Protein AF-A0A7G8FJE0-F1 (afdb_monomer_lite)

Secondary structure (DSSP, 8-state):
--THHHHHHHHHHHHHHHHHHHHHHHH-S--S--GGGGGS-HHHHHHHHHHHHHHHHH-HHHHHHTTSHHHHHHHHHHHHHHHHHHHHHHS-HHHHHHH-TTS--

Radius of gyration: 16.64 Å; chains: 1; bounding box: 43×30×40 Å

Sequence (105 aa):
MRIYRREHADRFSEKERKYCDLVWYARSHPKEDTAYWEKVPDHIREGALNARARVQEAYPSEVSALSDDWNHGFNSGCLAAFRYVQTALQQVLPTAELEFPDLDT

pLDDT: mean 89.84, std 10.54, range [43.59, 98.12]

Foldseek 3Di:
DDPVLPVVLVVLVVQLVLLVLLLCLLPDPDQDDDPVCVPPPPVVVCVSNVSNVVNCVVCVPLNVVSPDPVSNVVSVLSNLVSVLVNCCSVPNNVVSCVVRVPNVD

Structure (mmCIF, N/CA/C/O backbone):
data_AF-A0A7G8FJE0-F1
#
_entry.id   AF-A0A7G8FJE0-F1
#
loop_
_atom_site.group_PDB
_atom_site.id
_atom_site.type_symbol
_atom_site.label_atom_id
_atom_site.label_alt_id
_atom_site.label_comp_id
_atom_site.label_asym_id
_atom_site.label_entity_id
_atom_site.label_seq_id
_atom_site.pdbx_PDB_ins_code
_atom_site.Cartn_x
_atom_site.Cartn_y
_atom_site.Cartn_z
_atom_site.occupancy
_atom_site.B_iso_or_equiv
_atom_site.auth_seq_id
_atom_site.auth_comp_id
_atom_site.auth_asym_id
_atom_site.auth_atom_id
_atom_site.pdbx_PDB_model_num
ATOM 1 N N . MET A 1 1 ? -28.070 -1.569 15.171 1.00 43.59 1 MET A N 1
ATOM 2 C CA . MET A 1 1 ? -26.763 -1.773 14.503 1.00 43.59 1 MET A CA 1
ATOM 3 C C . MET A 1 1 ? -26.401 -0.469 13.791 1.00 43.59 1 MET A C 1
ATOM 5 O O . MET A 1 1 ? -27.194 -0.013 12.980 1.00 43.59 1 MET A O 1
ATOM 9 N N . ARG A 1 2 ? -25.327 0.228 14.198 1.00 45.12 2 ARG A N 1
ATOM 10 C CA . ARG A 1 2 ? -25.011 1.603 13.741 1.00 45.12 2 ARG A CA 1
ATOM 11 C C . ARG A 1 2 ? -24.638 1.603 12.252 1.00 45.12 2 ARG A C 1
ATOM 13 O O . ARG A 1 2 ? -23.531 1.203 11.909 1.00 45.12 2 ARG A O 1
ATOM 20 N N . ILE A 1 3 ? -25.532 2.110 11.409 1.00 48.69 3 ILE A N 1
ATOM 21 C CA . ILE A 1 3 ? -25.327 2.328 9.965 1.00 48.69 3 ILE A CA 1
ATOM 22 C C . ILE A 1 3 ? -24.069 3.185 9.708 1.00 48.69 3 ILE A C 1
ATOM 24 O O . ILE A 1 3 ? -23.302 2.896 8.796 1.00 48.69 3 ILE A O 1
ATOM 28 N N . TYR A 1 4 ? -23.761 4.120 10.615 1.00 51.72 4 TYR A N 1
ATOM 29 C CA . TYR A 1 4 ? -22.552 4.949 10.580 1.00 51.72 4 TYR A CA 1
ATOM 30 C C . TYR A 1 4 ? -21.220 4.186 10.646 1.00 51.72 4 TYR A C 1
ATOM 32 O O . TYR A 1 4 ? -20.200 4.766 10.315 1.00 51.72 4 TYR A O 1
ATOM 40 N N . ARG A 1 5 ? -21.151 2.919 11.083 1.00 65.75 5 ARG A N 1
ATOM 41 C CA . ARG A 1 5 ? -19.851 2.213 11.102 1.00 65.75 5 ARG A CA 1
ATOM 42 C C . ARG A 1 5 ? -19.392 1.775 9.714 1.00 65.75 5 ARG A C 1
ATOM 44 O O . ARG A 1 5 ? -18.193 1.641 9.512 1.00 65.75 5 ARG A O 1
ATOM 51 N N . ARG A 1 6 ? -20.325 1.543 8.784 1.00 76.44 6 ARG A N 1
ATOM 52 C CA . ARG A 1 6 ? -20.006 0.924 7.493 1.00 76.44 6 ARG A CA 1
ATOM 53 C C . ARG A 1 6 ? -19.383 1.916 6.518 1.00 76.44 6 ARG A C 1
ATOM 55 O O . ARG A 1 6 ? -18.287 1.665 6.053 1.00 76.44 6 ARG A O 1
ATOM 62 N N . GLU A 1 7 ? -20.012 3.072 6.320 1.00 82.44 7 GLU A N 1
ATOM 63 C CA . GLU A 1 7 ? -19.486 4.118 5.430 1.00 82.44 7 GLU A CA 1
ATOM 64 C C . GLU A 1 7 ? -18.081 4.577 5.847 1.00 82.44 7 GLU A C 1
ATOM 66 O O . GLU A 1 7 ? -17.180 4.664 5.018 1.00 82.44 7 GLU A O 1
ATOM 71 N N . HIS A 1 8 ? -17.853 4.810 7.144 1.00 82.38 8 HIS A N 1
ATOM 72 C CA . HIS A 1 8 ? -16.523 5.178 7.630 1.00 82.38 8 HIS A CA 1
ATOM 73 C C . HIS A 1 8 ? -15.500 4.054 7.418 1.00 82.38 8 HIS A C 1
ATOM 75 O O . HIS A 1 8 ? -14.382 4.335 6.993 1.00 82.38 8 HIS A O 1
ATOM 81 N N . ALA A 1 9 ? -15.873 2.794 7.671 1.00 83.94 9 ALA A N 1
ATOM 82 C CA . ALA A 1 9 ? -14.997 1.654 7.415 1.00 83.94 9 ALA A CA 1
ATOM 83 C C . ALA A 1 9 ? -14.638 1.548 5.926 1.00 83.94 9 ALA A C 1
ATOM 85 O O . ALA A 1 9 ? -13.460 1.430 5.607 1.00 83.94 9 ALA A O 1
ATOM 86 N N . ASP A 1 10 ? -15.616 1.696 5.029 1.00 89.62 10 ASP A N 1
ATOM 87 C CA . ASP A 1 10 ? -15.401 1.660 3.580 1.00 89.62 10 ASP A CA 1
ATOM 88 C C . ASP A 1 10 ? -14.425 2.771 3.147 1.00 89.62 10 ASP A C 1
ATOM 90 O O . ASP A 1 10 ? -13.457 2.517 2.427 1.00 89.62 10 ASP A O 1
ATOM 94 N N . ARG A 1 11 ? -14.587 3.993 3.676 1.00 91.00 11 ARG A N 1
ATOM 95 C CA . ARG A 1 11 ? -13.675 5.118 3.400 1.00 91.00 11 ARG A CA 1
ATOM 96 C C . ARG A 1 11 ? -12.260 4.889 3.933 1.00 91.00 11 ARG A C 1
ATOM 98 O O . ARG A 1 11 ? -11.298 5.317 3.292 1.00 91.00 11 ARG A O 1
ATOM 105 N N . PHE A 1 12 ? -12.101 4.226 5.079 1.00 92.19 12 PHE A N 1
ATOM 106 C CA . PHE A 1 12 ? -10.780 3.835 5.581 1.00 92.19 12 PHE A CA 1
ATOM 107 C C . PHE A 1 12 ? -10.167 2.694 4.766 1.00 92.19 12 PHE A C 1
ATOM 109 O O . PHE A 1 12 ? -8.959 2.713 4.535 1.00 92.19 12 PHE A O 1
ATOM 116 N N . SER A 1 13 ? -10.977 1.759 4.266 1.00 92.69 13 SER A N 1
ATOM 117 C CA . SER A 1 13 ? -10.537 0.705 3.348 1.00 92.69 13 SER A CA 1
ATOM 118 C C . SER A 1 13 ? -10.061 1.253 2.007 1.00 92.69 13 SER A C 1
ATOM 120 O O . SER A 1 13 ? -9.038 0.809 1.494 1.00 92.69 13 SER A O 1
ATOM 122 N N . GLU A 1 14 ? -10.727 2.267 1.460 1.00 95.19 14 GLU A N 1
ATOM 123 C CA . GLU A 1 14 ? -10.264 2.947 0.246 1.00 95.19 14 GLU A CA 1
ATOM 124 C C . GLU A 1 14 ? -8.918 3.654 0.456 1.00 95.19 14 GLU A C 1
ATOM 126 O O . GLU A 1 14 ? -8.039 3.599 -0.407 1.00 95.19 14 GLU A O 1
ATOM 131 N N . LYS A 1 15 ? -8.732 4.300 1.615 1.00 96.44 15 LYS A N 1
ATOM 132 C CA . LYS A 1 15 ? -7.469 4.965 1.959 1.00 96.44 15 LYS A CA 1
ATOM 133 C C . LY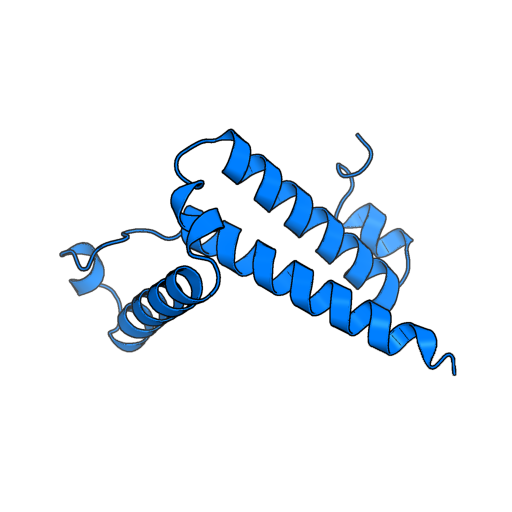S A 1 15 ? -6.343 3.962 2.191 1.00 96.44 15 LYS A C 1
ATOM 135 O O . LYS A 1 15 ? -5.267 4.145 1.632 1.00 96.44 15 LYS A O 1
ATOM 140 N N . GLU A 1 16 ? -6.587 2.896 2.949 1.00 97.25 16 GLU A N 1
ATOM 141 C CA . GLU A 1 16 ? -5.612 1.816 3.143 1.00 97.25 16 GLU A CA 1
ATOM 142 C C . GLU A 1 16 ? -5.174 1.228 1.807 1.00 97.25 16 GLU A C 1
ATOM 144 O O . GLU A 1 16 ? -3.974 1.158 1.556 1.00 97.25 16 GLU A O 1
ATOM 149 N N . ARG A 1 17 ? -6.124 0.932 0.908 1.00 97.75 17 ARG A N 1
ATOM 150 C CA . ARG A 1 17 ? -5.814 0.405 -0.423 1.00 97.75 17 ARG A CA 1
ATOM 151 C C . ARG A 1 17 ? -4.909 1.348 -1.207 1.00 97.75 17 ARG A C 1
ATOM 153 O O . ARG A 1 17 ? -3.906 0.896 -1.752 1.00 97.75 17 ARG A O 1
ATOM 160 N N . LYS A 1 18 ? -5.217 2.651 -1.220 1.00 97.81 18 LYS A N 1
ATOM 161 C CA . LYS A 1 18 ? -4.372 3.664 -1.870 1.00 97.81 18 LYS A CA 1
ATOM 162 C C . LYS A 1 18 ? -2.940 3.630 -1.331 1.00 97.81 18 LYS A C 1
ATOM 164 O O . LYS A 1 18 ? -1.993 3.564 -2.108 1.00 97.81 18 LYS A O 1
ATOM 169 N N . TYR A 1 19 ? -2.760 3.693 -0.013 1.00 98.06 19 TYR A N 1
ATOM 170 C CA . TYR A 1 19 ? -1.413 3.733 0.564 1.00 98.06 19 TYR A CA 1
ATOM 171 C C . TYR A 1 19 ? -0.688 2.386 0.450 1.00 98.06 19 TYR A C 1
ATOM 173 O O . TYR A 1 19 ? 0.528 2.370 0.271 1.00 98.06 19 TYR A O 1
ATOM 181 N N . CYS A 1 20 ? -1.414 1.266 0.459 1.00 98.12 20 CYS A N 1
ATOM 182 C CA . CYS A 1 20 ? -0.864 -0.055 0.173 1.00 98.12 20 CYS A CA 1
ATOM 183 C C . CYS A 1 20 ? -0.319 -0.116 -1.258 1.00 98.12 20 CYS A C 1
ATOM 185 O O . CYS A 1 20 ? 0.815 -0.546 -1.456 1.00 98.12 20 CYS A O 1
ATOM 187 N N . ASP A 1 21 ? -1.088 0.371 -2.234 1.00 97.88 21 ASP A N 1
ATOM 188 C CA . ASP A 1 21 ? -0.681 0.461 -3.637 1.00 97.88 21 ASP A CA 1
ATOM 189 C C . ASP A 1 21 ? 0.576 1.327 -3.813 1.00 97.88 21 ASP A C 1
ATOM 191 O O . ASP A 1 21 ? 1.524 0.907 -4.477 1.00 97.88 21 ASP A O 1
ATOM 195 N N . LEU A 1 22 ? 0.625 2.504 -3.179 1.00 97.38 22 LEU A N 1
ATOM 196 C CA . LEU A 1 22 ? 1.775 3.414 -3.257 1.00 97.38 22 LEU A CA 1
ATOM 197 C C . LEU A 1 22 ? 3.039 2.824 -2.614 1.00 97.38 22 LEU A C 1
ATOM 199 O O . LEU A 1 22 ? 4.120 2.890 -3.203 1.00 97.38 22 LEU A O 1
ATOM 203 N N . VAL A 1 23 ? 2.918 2.211 -1.431 1.00 96.69 23 VAL A N 1
ATOM 204 C CA . VAL A 1 23 ? 4.045 1.555 -0.745 1.00 96.69 23 VAL A CA 1
ATOM 205 C C . VAL A 1 23 ? 4.531 0.347 -1.539 1.00 96.69 23 VAL A C 1
ATOM 207 O O . VAL A 1 23 ? 5.740 0.180 -1.723 1.00 96.69 23 VAL A O 1
ATOM 210 N N . TRP A 1 24 ? 3.609 -0.482 -2.036 1.00 96.50 24 TRP A N 1
ATOM 211 C CA . TRP A 1 24 ? 3.946 -1.620 -2.883 1.00 96.50 24 TRP A CA 1
ATOM 212 C C . TRP A 1 24 ? 4.666 -1.160 -4.149 1.00 96.50 24 TRP A C 1
ATOM 214 O O . TRP A 1 24 ? 5.736 -1.678 -4.458 1.00 96.50 24 TRP A O 1
ATOM 224 N N . TYR A 1 25 ? 4.147 -0.143 -4.839 1.00 95.75 25 TYR A N 1
ATOM 225 C CA . TYR A 1 25 ? 4.756 0.379 -6.058 1.00 95.75 25 TYR A CA 1
ATOM 226 C C . TYR A 1 25 ? 6.172 0.902 -5.808 1.00 95.75 25 TYR A C 1
ATOM 228 O O . TYR A 1 25 ? 7.092 0.545 -6.550 1.00 95.75 25 TYR A O 1
ATOM 236 N N . ALA A 1 26 ? 6.371 1.680 -4.737 1.00 93.81 26 ALA A N 1
ATOM 237 C CA . ALA A 1 26 ? 7.686 2.186 -4.349 1.00 93.81 26 ALA A CA 1
ATOM 238 C C . ALA A 1 26 ? 8.707 1.054 -4.137 1.00 93.81 26 ALA A C 1
ATOM 240 O O . ALA A 1 26 ? 9.844 1.169 -4.591 1.00 93.81 26 ALA A O 1
ATOM 241 N N . ARG A 1 27 ? 8.286 -0.047 -3.497 1.00 92.50 27 ARG A N 1
ATOM 242 C CA . ARG A 1 27 ? 9.137 -1.207 -3.166 1.00 92.50 27 ARG A CA 1
ATOM 243 C C . ARG A 1 27 ? 9.240 -2.248 -4.277 1.00 92.50 27 ARG A C 1
ATOM 245 O O . ARG A 1 27 ? 10.109 -3.114 -4.223 1.00 92.50 27 ARG A O 1
ATOM 252 N N . SER A 1 28 ? 8.349 -2.204 -5.261 1.00 91.50 28 SER A N 1
ATOM 253 C CA . SER A 1 28 ? 8.303 -3.198 -6.327 1.00 91.50 28 SER A CA 1
ATOM 254 C C . SER A 1 28 ? 9.577 -3.137 -7.180 1.00 91.50 28 SER A C 1
ATOM 256 O O . SER A 1 28 ? 9.955 -2.081 -7.690 1.00 91.50 28 SER A O 1
ATOM 258 N N . HIS A 1 29 ? 10.208 -4.287 -7.421 1.00 86.62 29 HIS A N 1
ATOM 259 C CA . HIS A 1 29 ? 11.435 -4.391 -8.215 1.00 86.62 29 HIS A CA 1
ATOM 260 C C . HIS A 1 29 ? 11.461 -5.694 -9.035 1.00 86.62 29 HIS A C 1
ATOM 262 O O . HIS A 1 29 ? 10.935 -6.695 -8.551 1.00 86.62 29 HIS A O 1
ATOM 268 N N . PRO A 1 30 ? 12.073 -5.705 -10.237 1.00 85.94 30 PRO A N 1
ATOM 269 C CA . PRO A 1 30 ? 12.560 -4.559 -11.020 1.00 85.94 30 PRO A CA 1
ATOM 270 C C . PRO A 1 30 ? 11.410 -3.828 -11.698 1.00 85.94 30 PRO A C 1
ATOM 272 O O . PRO A 1 30 ? 10.418 -4.467 -12.029 1.00 85.94 30 PRO A O 1
ATOM 275 N N . LYS A 1 31 ? 11.515 -2.502 -11.872 1.00 82.69 31 LYS A N 1
ATOM 276 C CA . LYS A 1 31 ? 10.443 -1.659 -12.447 1.00 82.69 31 LYS A CA 1
ATOM 277 C C . LYS A 1 31 ? 10.190 -1.909 -13.932 1.00 82.69 31 LYS A C 1
ATOM 279 O O . LYS A 1 31 ? 9.058 -1.782 -14.387 1.00 82.69 31 LYS A O 1
ATOM 284 N N . GLU A 1 32 ? 11.230 -2.337 -14.627 1.00 83.81 32 GLU A N 1
ATOM 285 C CA . GLU A 1 32 ? 11.238 -2.595 -16.058 1.00 83.81 32 GLU A CA 1
ATOM 286 C C . GLU A 1 32 ? 11.237 -4.092 -16.355 1.00 83.81 32 GLU A C 1
ATOM 288 O O . GLU A 1 32 ? 11.552 -4.934 -15.503 1.00 83.81 32 GLU A O 1
ATOM 293 N N . ASP A 1 33 ? 10.889 -4.408 -17.594 1.00 82.69 33 ASP A N 1
ATOM 294 C CA . ASP A 1 33 ? 10.898 -5.758 -18.122 1.00 82.69 33 ASP A CA 1
ATOM 295 C C . ASP A 1 33 ? 12.326 -6.169 -18.514 1.00 82.69 33 ASP A C 1
ATOM 297 O O . ASP A 1 33 ? 12.770 -5.994 -19.645 1.00 82.69 33 ASP A O 1
ATOM 301 N N . THR A 1 34 ? 13.087 -6.626 -17.521 1.00 88.94 34 THR A N 1
ATOM 302 C CA . THR A 1 34 ? 14.497 -7.016 -17.660 1.00 88.94 34 THR A CA 1
ATOM 303 C C . THR A 1 34 ? 14.677 -8.536 -17.600 1.00 88.94 34 THR A C 1
ATOM 305 O O . THR A 1 34 ? 13.761 -9.265 -17.218 1.00 88.94 34 THR A O 1
ATOM 308 N N . ALA A 1 35 ? 15.897 -9.019 -17.868 1.00 91.62 35 ALA A N 1
ATOM 309 C CA . ALA A 1 35 ? 16.270 -10.439 -17.771 1.00 91.62 35 ALA A CA 1
ATOM 310 C C . ALA A 1 35 ? 16.007 -11.076 -16.387 1.00 91.62 35 ALA A C 1
ATOM 312 O O . ALA A 1 35 ? 15.964 -12.297 -16.256 1.00 91.62 35 ALA A O 1
ATOM 313 N N . TYR A 1 36 ? 15.788 -10.270 -15.339 1.00 88.62 36 TYR A N 1
ATOM 314 C CA . TYR A 1 36 ? 15.306 -10.755 -14.042 1.00 88.62 36 TYR A CA 1
ATOM 315 C C . TYR A 1 36 ? 14.030 -11.603 -14.176 1.00 88.62 36 TYR A C 1
ATOM 317 O O . TYR A 1 36 ? 13.889 -12.619 -13.493 1.00 88.62 36 TYR A O 1
ATOM 325 N N . TRP A 1 37 ? 13.116 -11.205 -15.065 1.00 91.38 37 TRP A N 1
ATOM 326 C CA . TRP A 1 37 ? 11.819 -11.858 -15.213 1.00 91.38 37 TRP A CA 1
ATOM 327 C C . TRP A 1 37 ? 11.881 -13.207 -15.924 1.00 91.38 37 TRP A C 1
ATOM 329 O O . TRP A 1 37 ? 10.943 -13.980 -15.788 1.00 91.38 37 TRP A O 1
ATOM 339 N N . GLU A 1 38 ? 12.980 -13.548 -16.604 1.00 92.81 38 GLU A N 1
ATOM 340 C CA . GLU A 1 38 ? 13.131 -14.835 -17.308 1.00 92.81 38 GLU A CA 1
ATOM 341 C C . GLU A 1 38 ? 13.021 -16.048 -16.370 1.00 92.81 38 GLU A C 1
ATOM 343 O O . GLU A 1 38 ? 12.705 -17.155 -16.798 1.00 92.81 38 GLU A O 1
ATOM 348 N N . LYS A 1 39 ? 13.285 -15.845 -15.073 1.00 92.88 39 LYS A N 1
ATOM 349 C CA . LYS A 1 39 ? 13.211 -16.882 -14.032 1.00 92.88 39 LYS A CA 1
ATOM 350 C C . LYS A 1 39 ? 11.887 -16.874 -13.267 1.00 92.88 39 LYS A C 1
ATOM 352 O O . LYS A 1 39 ? 11.693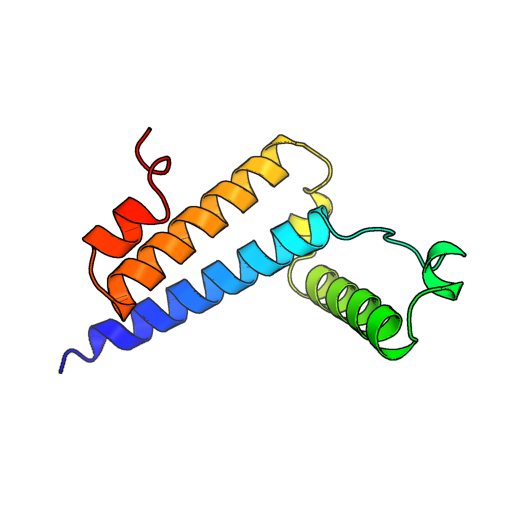 -17.700 -12.377 1.00 92.88 39 LYS A O 1
ATOM 357 N N . VAL A 1 40 ? 11.008 -15.920 -13.559 1.00 93.00 40 VAL A N 1
ATOM 358 C CA . VAL A 1 40 ? 9.738 -15.716 -12.863 1.00 93.00 40 VAL A CA 1
ATOM 359 C C . VAL A 1 40 ? 8.613 -16.260 -13.746 1.00 93.00 40 VAL A C 1
ATOM 361 O O . VAL A 1 40 ? 8.590 -15.950 -14.933 1.00 93.00 40 VAL A O 1
ATOM 364 N N . PRO A 1 41 ? 7.661 -17.046 -13.209 1.00 96.00 41 PRO A N 1
ATOM 365 C CA . PRO A 1 41 ? 6.519 -17.512 -13.992 1.00 96.00 41 PRO A CA 1
ATOM 366 C C . PRO A 1 41 ? 5.755 -16.358 -14.659 1.00 96.00 41 PRO A C 1
ATOM 368 O O . PRO A 1 41 ? 5.484 -15.349 -14.003 1.00 96.00 41 PRO A O 1
ATOM 371 N N . ASP A 1 42 ? 5.341 -16.537 -15.918 1.00 94.44 42 ASP A N 1
ATOM 372 C CA . ASP A 1 42 ? 4.736 -15.471 -16.737 1.00 94.44 42 ASP A CA 1
ATOM 373 C C . ASP A 1 42 ? 3.559 -14.775 -16.043 1.00 94.44 42 ASP A C 1
ATOM 375 O O . ASP A 1 42 ? 3.527 -13.552 -15.958 1.00 94.44 42 ASP A O 1
ATOM 379 N N . HIS A 1 43 ? 2.650 -15.535 -15.428 1.00 95.44 43 HIS A N 1
ATOM 380 C CA . HIS A 1 43 ? 1.496 -14.969 -14.719 1.00 95.44 43 HIS A CA 1
ATOM 381 C C . HIS A 1 43 ? 1.878 -14.054 -13.537 1.00 95.44 43 HIS A C 1
ATOM 383 O O . HIS A 1 43 ? 1.140 -13.124 -13.211 1.00 95.44 43 HIS A O 1
ATOM 389 N N . ILE A 1 44 ? 3.028 -14.285 -12.890 1.00 94.00 44 ILE A N 1
ATOM 390 C CA . ILE A 1 44 ? 3.533 -13.424 -11.810 1.00 94.00 44 ILE A CA 1
ATOM 391 C C . ILE A 1 44 ? 4.146 -12.149 -12.392 1.00 94.00 44 ILE A C 1
ATOM 393 O O . ILE A 1 44 ? 3.875 -11.059 -11.884 1.00 94.00 44 ILE A O 1
ATOM 397 N N . ARG A 1 45 ? 4.936 -12.269 -13.468 1.00 93.69 45 ARG A N 1
ATOM 398 C CA . ARG A 1 45 ? 5.499 -11.125 -14.204 1.00 93.69 45 ARG A CA 1
ATOM 399 C C . ARG A 1 45 ? 4.386 -10.219 -14.728 1.00 93.69 45 ARG A C 1
ATOM 401 O O . ARG A 1 45 ? 4.386 -9.024 -14.440 1.00 93.69 45 ARG A O 1
ATOM 408 N N . GLU A 1 46 ? 3.413 -10.787 -15.434 1.00 93.69 46 GLU A N 1
ATOM 409 C CA . GLU A 1 46 ? 2.246 -10.071 -15.955 1.00 93.69 46 GLU A CA 1
ATOM 410 C C . GLU A 1 46 ? 1.449 -9.417 -14.827 1.00 93.69 46 GLU A C 1
ATOM 412 O O . GLU A 1 46 ? 1.130 -8.232 -14.903 1.00 93.69 46 GLU A O 1
ATOM 417 N N . GLY A 1 47 ? 1.182 -10.150 -13.741 1.00 94.44 47 GLY A N 1
ATOM 418 C CA . GLY A 1 47 ? 0.498 -9.611 -12.568 1.00 94.44 47 GLY A CA 1
ATOM 419 C C . GLY A 1 47 ? 1.218 -8.400 -11.967 1.00 94.44 47 GLY A C 1
ATOM 420 O O . GLY A 1 47 ? 0.579 -7.391 -11.669 1.00 94.44 47 GLY A O 1
ATOM 421 N N . ALA A 1 48 ? 2.547 -8.460 -11.839 1.00 94.62 48 ALA A N 1
ATOM 422 C CA . ALA A 1 48 ? 3.352 -7.360 -11.316 1.00 94.62 48 ALA A CA 1
ATOM 423 C C . ALA A 1 48 ? 3.352 -6.138 -12.251 1.00 94.62 48 ALA A C 1
ATOM 425 O O . ALA A 1 48 ? 3.151 -5.013 -11.789 1.00 94.62 48 ALA A O 1
ATOM 426 N N . LEU A 1 49 ? 3.540 -6.336 -13.558 1.00 93.56 49 LEU A N 1
ATOM 427 C CA . LEU A 1 49 ? 3.531 -5.248 -14.542 1.00 93.56 49 LEU A CA 1
ATOM 428 C C . LEU A 1 49 ? 2.146 -4.587 -14.643 1.00 93.56 49 LEU A C 1
ATOM 430 O O . LEU A 1 49 ? 2.047 -3.360 -14.602 1.00 93.56 49 LEU A O 1
ATOM 434 N N . ASN A 1 50 ? 1.076 -5.384 -14.664 1.00 94.88 50 ASN A N 1
ATOM 435 C CA . ASN A 1 50 ? -0.302 -4.887 -14.681 1.00 94.88 50 ASN A CA 1
ATOM 436 C C . ASN A 1 50 ? -0.648 -4.120 -13.400 1.00 94.88 50 ASN A C 1
ATOM 438 O O . ASN A 1 50 ? -1.255 -3.050 -13.457 1.00 94.88 50 ASN A O 1
ATOM 442 N N . ALA A 1 51 ? -0.236 -4.631 -12.235 1.00 95.62 51 ALA A N 1
ATOM 443 C CA . ALA A 1 51 ? -0.433 -3.932 -10.973 1.00 95.62 51 ALA A CA 1
ATOM 444 C C . ALA A 1 51 ? 0.282 -2.575 -10.971 1.00 95.62 51 ALA A C 1
ATOM 446 O O . ALA A 1 51 ? -0.305 -1.590 -10.530 1.00 95.62 51 ALA A O 1
ATOM 447 N N . ARG A 1 52 ? 1.499 -2.479 -11.518 1.00 94.75 52 ARG A N 1
ATOM 448 C CA . ARG A 1 52 ? 2.193 -1.190 -11.647 1.00 94.75 52 ARG A CA 1
ATOM 449 C C . ARG A 1 52 ? 1.475 -0.209 -12.549 1.00 94.75 52 ARG A C 1
ATOM 451 O O . ARG A 1 52 ? 1.268 0.921 -12.118 1.00 94.75 52 ARG A O 1
ATOM 458 N N . ALA A 1 53 ? 1.090 -0.642 -13.748 1.00 95.38 53 ALA A N 1
ATOM 459 C CA . ALA A 1 53 ? 0.366 0.205 -14.688 1.00 95.38 53 ALA A CA 1
ATOM 460 C C . ALA A 1 53 ? -0.908 0.768 -14.038 1.00 95.38 53 ALA A C 1
ATOM 462 O O . ALA A 1 53 ? -1.134 1.976 -14.067 1.00 95.38 53 ALA A O 1
ATOM 463 N N . ARG A 1 54 ? -1.662 -0.083 -13.325 1.00 97.19 54 ARG A N 1
ATOM 464 C CA . ARG A 1 54 ? -2.843 0.327 -12.554 1.00 97.19 54 ARG A CA 1
ATOM 465 C C . ARG A 1 54 ? -2.522 1.392 -11.500 1.00 97.19 54 ARG A C 1
ATOM 467 O O . ARG A 1 54 ? -3.279 2.347 -11.361 1.00 97.19 54 ARG A O 1
ATOM 474 N N . VAL A 1 55 ? -1.438 1.239 -10.736 1.00 97.38 55 VAL A N 1
ATOM 475 C CA . VAL A 1 55 ? -1.056 2.224 -9.705 1.00 97.38 55 VAL A CA 1
ATOM 476 C C . VAL A 1 55 ? -0.604 3.547 -10.334 1.00 97.38 55 VAL A C 1
ATOM 478 O O . VAL A 1 55 ? -0.983 4.608 -9.841 1.00 97.38 55 VAL A O 1
ATOM 481 N N . GLN A 1 56 ? 0.160 3.500 -11.431 1.00 96.00 56 GLN A N 1
ATOM 482 C CA . GLN A 1 56 ? 0.591 4.692 -12.174 1.00 96.00 56 GLN A CA 1
ATOM 483 C C . GLN A 1 56 ? -0.593 5.471 -12.749 1.00 96.00 56 GLN A C 1
ATOM 485 O O . GLN A 1 56 ? -0.605 6.696 -12.680 1.00 96.00 56 GLN A O 1
ATOM 490 N N . GLU A 1 57 ? -1.589 4.765 -13.284 1.00 97.56 57 GLU A N 1
ATOM 491 C CA . GLU A 1 57 ? -2.815 5.364 -13.811 1.00 97.56 57 GLU A CA 1
ATOM 492 C C . GLU A 1 57 ? -3.683 5.963 -12.696 1.00 97.56 57 GLU A C 1
ATOM 494 O O . GLU A 1 57 ? -4.200 7.070 -12.838 1.00 97.56 57 GLU A O 1
ATOM 499 N N . ALA A 1 58 ? -3.823 5.262 -11.567 1.00 97.50 58 ALA A N 1
ATOM 500 C CA . ALA A 1 58 ? -4.682 5.698 -10.470 1.00 97.50 58 ALA A CA 1
ATOM 501 C C . ALA A 1 58 ? -4.106 6.876 -9.665 1.00 97.50 58 ALA A C 1
ATOM 503 O O . ALA A 1 58 ? -4.873 7.708 -9.174 1.00 97.50 58 ALA A O 1
ATOM 504 N N . TYR A 1 59 ? -2.779 6.944 -9.502 1.00 96.81 59 TYR A N 1
ATOM 505 C CA . TYR A 1 59 ? -2.106 7.909 -8.619 1.00 96.81 59 TYR A CA 1
ATOM 506 C C . TYR A 1 59 ? -0.871 8.561 -9.277 1.00 96.81 59 TYR A C 1
ATOM 508 O O . TYR A 1 59 ? 0.235 8.485 -8.731 1.00 96.81 59 TYR A O 1
ATOM 516 N N . PRO A 1 60 ? -1.013 9.205 -10.450 1.00 96.12 60 PRO A N 1
ATOM 517 C CA . PRO A 1 60 ? 0.127 9.693 -11.230 1.00 96.12 60 PRO A CA 1
ATOM 518 C C . PRO A 1 60 ? 0.959 10.747 -10.484 1.00 96.12 60 PRO A C 1
ATOM 520 O O . PRO A 1 60 ? 2.189 10.717 -10.541 1.00 96.12 60 PRO A O 1
ATOM 523 N N . SER A 1 61 ? 0.309 11.650 -9.741 1.00 93.75 61 SER A N 1
ATOM 524 C CA . SER A 1 61 ? 0.979 12.683 -8.940 1.00 93.75 61 SER A CA 1
ATOM 525 C C . SER A 1 61 ? 1.822 12.090 -7.819 1.00 93.75 61 SER A C 1
ATOM 527 O O . SER A 1 61 ? 2.999 12.416 -7.682 1.00 93.75 61 SER A O 1
ATOM 529 N N . GLU A 1 62 ? 1.245 11.188 -7.035 1.00 95.25 62 GLU A N 1
ATOM 530 C CA . GLU A 1 62 ? 1.910 10.561 -5.903 1.00 95.25 62 GLU A CA 1
ATOM 531 C C . GLU A 1 62 ? 3.060 9.693 -6.389 1.00 95.25 62 GLU A C 1
ATOM 533 O O . GLU A 1 62 ? 4.155 9.793 -5.850 1.00 95.25 62 GLU A O 1
ATOM 538 N N . VAL A 1 63 ? 2.849 8.916 -7.456 1.00 94.38 63 VAL A N 1
ATOM 539 C CA . VAL A 1 63 ? 3.903 8.105 -8.067 1.00 94.38 63 VAL A CA 1
ATOM 540 C C . VAL A 1 63 ? 5.075 8.962 -8.541 1.00 94.38 63 VAL A C 1
ATOM 542 O O . VAL A 1 63 ? 6.223 8.571 -8.329 1.00 94.38 63 VAL A O 1
ATOM 545 N N . SER A 1 64 ? 4.815 10.134 -9.128 1.00 91.69 64 SER A N 1
AT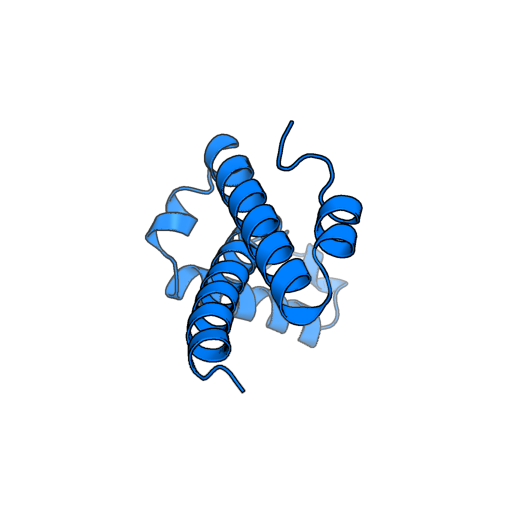OM 546 C CA . SER A 1 64 ? 5.881 11.055 -9.546 1.00 91.69 64 SER A CA 1
ATOM 547 C C . SER A 1 64 ? 6.704 11.601 -8.371 1.00 91.69 64 SER A C 1
ATOM 549 O O . SER A 1 64 ? 7.881 11.900 -8.544 1.00 91.69 64 SER A O 1
ATOM 551 N N . ALA A 1 65 ? 6.114 11.664 -7.173 1.00 90.31 65 ALA A N 1
ATOM 552 C CA . ALA A 1 65 ? 6.763 12.125 -5.949 1.00 90.31 65 ALA A CA 1
ATOM 553 C C . ALA A 1 65 ? 7.470 11.004 -5.158 1.00 90.31 65 ALA A C 1
ATOM 555 O O . ALA A 1 65 ? 8.200 11.291 -4.216 1.00 90.31 65 ALA A O 1
ATOM 556 N N . LEU A 1 66 ? 7.318 9.726 -5.536 1.00 87.88 66 LEU A N 1
ATOM 557 C CA . LEU A 1 66 ? 7.931 8.579 -4.836 1.00 87.88 66 LEU A CA 1
ATOM 558 C C . LEU A 1 66 ? 9.462 8.463 -5.011 1.00 87.88 66 LEU A C 1
ATOM 560 O O . LEU A 1 66 ? 10.031 7.413 -4.716 1.00 87.88 66 LEU A O 1
ATOM 564 N N . SER A 1 67 ? 10.134 9.490 -5.533 1.00 79.25 67 SER A N 1
ATOM 565 C CA . SER A 1 67 ? 11.586 9.498 -5.736 1.00 79.25 67 SER A CA 1
ATOM 566 C C . SER A 1 67 ? 12.391 9.849 -4.484 1.00 79.25 67 SER A C 1
ATOM 568 O O . SER A 1 67 ? 13.606 9.677 -4.508 1.00 79.25 67 SER A O 1
ATOM 570 N N . ASP A 1 68 ? 11.755 10.355 -3.423 1.00 84.75 68 ASP A N 1
ATOM 571 C CA . ASP A 1 68 ? 12.427 10.696 -2.168 1.00 84.75 68 ASP A CA 1
ATOM 572 C C . ASP A 1 68 ? 12.052 9.749 -1.009 1.00 84.75 68 ASP A C 1
ATOM 574 O O . ASP A 1 68 ? 10.981 9.131 -0.961 1.00 84.75 68 ASP A O 1
ATOM 578 N N . ASP A 1 69 ? 12.969 9.631 -0.047 1.00 88.88 69 ASP A N 1
ATOM 579 C CA . ASP A 1 69 ? 12.773 8.793 1.142 1.00 88.88 69 ASP A CA 1
ATOM 580 C C . ASP A 1 69 ? 11.646 9.328 2.034 1.00 88.88 69 ASP A C 1
ATOM 582 O O . ASP A 1 69 ? 10.962 8.564 2.721 1.00 88.88 69 ASP A O 1
ATOM 586 N N . TRP A 1 70 ? 11.415 10.645 1.996 1.00 91.88 70 TRP A N 1
ATOM 587 C CA . TRP A 1 70 ? 10.368 11.287 2.778 1.00 91.88 70 TRP A CA 1
ATOM 588 C C . TRP A 1 70 ? 8.978 10.802 2.361 1.00 91.88 70 TRP A C 1
ATOM 590 O O . TRP A 1 70 ? 8.219 10.340 3.217 1.00 91.88 70 TRP A O 1
ATOM 600 N N . ASN A 1 71 ? 8.640 10.829 1.066 1.00 92.88 71 ASN A N 1
ATOM 601 C CA . ASN A 1 71 ? 7.337 10.360 0.591 1.00 92.88 71 ASN A CA 1
ATOM 602 C C . ASN A 1 71 ? 7.178 8.858 0.837 1.00 92.88 71 ASN A C 1
ATOM 604 O O . ASN A 1 71 ? 6.069 8.393 1.116 1.00 92.88 71 ASN A O 1
ATOM 608 N N . HIS A 1 72 ? 8.266 8.082 0.788 1.00 90.06 72 HIS A N 1
ATOM 609 C CA . HIS A 1 72 ? 8.211 6.669 1.155 1.00 90.06 72 HIS A CA 1
ATOM 610 C C . HIS A 1 72 ? 7.821 6.467 2.629 1.00 90.06 72 HIS A C 1
ATOM 612 O O . HIS A 1 72 ? 6.927 5.664 2.930 1.00 90.06 72 HIS A O 1
ATOM 618 N N . GLY A 1 73 ? 8.449 7.219 3.538 1.00 92.81 73 GLY A N 1
ATOM 619 C CA . GLY A 1 73 ? 8.127 7.218 4.965 1.00 92.81 73 GLY A CA 1
ATOM 620 C C . GLY A 1 73 ? 6.697 7.686 5.238 1.00 92.81 73 GLY A C 1
ATOM 621 O O . GLY A 1 73 ? 5.940 6.987 5.910 1.00 92.81 73 GLY A O 1
ATOM 622 N N . PHE A 1 74 ? 6.288 8.808 4.640 1.00 95.25 74 PHE A N 1
ATOM 623 C CA . PHE A 1 74 ? 4.938 9.360 4.770 1.00 95.25 74 PHE A CA 1
ATOM 624 C C . PHE A 1 74 ? 3.855 8.359 4.341 1.00 95.25 74 PHE A C 1
ATOM 626 O O . PHE A 1 74 ? 2.898 8.116 5.080 1.00 95.25 74 PHE A O 1
ATOM 633 N N . ASN A 1 75 ? 4.016 7.729 3.173 1.00 96.69 75 ASN A N 1
ATOM 634 C CA . ASN A 1 75 ? 3.054 6.746 2.673 1.00 96.69 75 ASN A CA 1
ATOM 635 C C . ASN A 1 75 ? 3.005 5.487 3.550 1.00 96.69 75 ASN A C 1
ATOM 637 O O . ASN A 1 75 ? 1.924 4.944 3.777 1.00 96.69 75 ASN A O 1
ATOM 641 N N . SER A 1 76 ? 4.153 5.052 4.080 1.00 95.44 76 SER A N 1
ATOM 642 C CA . SER A 1 76 ? 4.229 3.915 5.006 1.00 95.44 76 SER A CA 1
ATOM 643 C C . SER A 1 76 ? 3.529 4.218 6.337 1.00 95.44 76 SER A C 1
ATOM 645 O O . SER A 1 76 ? 2.761 3.387 6.817 1.00 95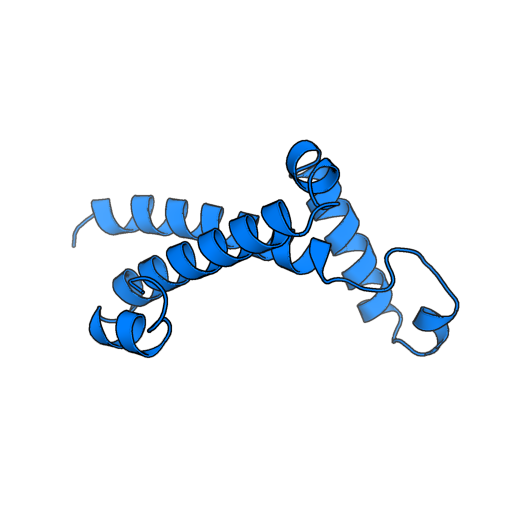.44 76 SER A O 1
ATOM 647 N N . GLY A 1 77 ? 3.721 5.418 6.894 1.00 95.56 77 GLY A N 1
ATOM 648 C CA . GLY A 1 77 ? 3.032 5.861 8.110 1.00 95.56 77 GLY A CA 1
ATOM 649 C C . GLY A 1 77 ? 1.518 5.985 7.917 1.00 95.56 77 GLY A C 1
ATOM 650 O O . GLY A 1 77 ? 0.746 5.487 8.735 1.00 95.56 77 GLY A O 1
ATOM 651 N N . CYS A 1 78 ? 1.073 6.548 6.788 1.00 96.81 78 CYS A N 1
ATOM 652 C CA . CYS A 1 78 ? -0.348 6.573 6.437 1.00 96.81 78 CYS A CA 1
ATOM 653 C C . CYS A 1 78 ? -0.935 5.158 6.348 1.00 96.81 78 CYS A C 1
ATOM 655 O O . CYS A 1 78 ? -2.007 4.901 6.895 1.00 96.81 78 CYS A O 1
ATOM 657 N N . LEU A 1 79 ? -0.235 4.231 5.683 1.00 97.31 79 LEU A N 1
ATOM 658 C CA . LEU A 1 79 ? -0.668 2.839 5.574 1.00 97.31 79 LEU A CA 1
ATOM 659 C C . LEU A 1 79 ? -0.829 2.186 6.953 1.00 97.31 79 LEU A C 1
ATOM 661 O O . LEU A 1 79 ? -1.857 1.559 7.210 1.00 97.31 79 LEU A O 1
ATOM 665 N N . ALA A 1 80 ? 0.155 2.360 7.839 1.00 96.69 80 ALA A N 1
ATOM 666 C CA . ALA A 1 80 ? 0.097 1.847 9.205 1.00 96.69 80 ALA A CA 1
ATOM 667 C C . ALA A 1 80 ? -1.110 2.417 9.969 1.00 96.69 80 ALA A C 1
ATOM 669 O O . ALA A 1 80 ? -1.902 1.653 10.515 1.00 96.69 80 ALA A O 1
ATOM 670 N N . ALA A 1 81 ? -1.328 3.734 9.913 1.00 95.88 81 ALA A N 1
ATOM 671 C CA . ALA A 1 81 ? -2.456 4.382 10.580 1.00 95.88 81 ALA A CA 1
ATOM 672 C C . ALA A 1 81 ? -3.824 3.871 10.084 1.00 95.88 81 ALA A C 1
ATOM 674 O O . ALA A 1 81 ? -4.721 3.608 10.887 1.00 95.88 81 ALA A O 1
ATOM 675 N N . PHE A 1 82 ? -4.009 3.681 8.770 1.00 95.94 82 PHE A N 1
ATOM 676 C CA . PHE A 1 82 ? -5.279 3.152 8.254 1.00 95.94 82 PHE A CA 1
ATOM 677 C C . PHE A 1 82 ? -5.500 1.680 8.600 1.00 95.94 82 PHE A C 1
ATOM 679 O O . PHE A 1 82 ? -6.645 1.289 8.837 1.00 95.94 82 PHE A O 1
ATOM 686 N N . ARG A 1 83 ? -4.436 0.873 8.668 1.00 94.81 83 ARG A N 1
ATOM 687 C CA . ARG A 1 83 ? -4.535 -0.517 9.132 1.00 94.81 83 ARG A CA 1
ATOM 688 C C . ARG A 1 83 ? -4.866 -0.595 10.616 1.00 94.81 83 ARG A C 1
ATOM 690 O O . ARG A 1 83 ? -5.770 -1.344 10.963 1.00 94.81 83 ARG A O 1
ATOM 697 N N . TYR A 1 84 ? -4.261 0.251 11.449 1.00 94.38 84 TYR A N 1
ATOM 698 C CA . TYR A 1 84 ? -4.625 0.382 12.861 1.00 94.38 84 TYR A CA 1
ATOM 699 C C . TYR A 1 84 ? -6.119 0.673 13.037 1.00 94.38 84 TYR A C 1
ATOM 701 O O . TYR A 1 84 ? -6.822 -0.049 13.745 1.00 94.38 84 TYR A O 1
ATOM 709 N N . VAL A 1 85 ? -6.639 1.686 12.332 1.00 92.12 85 VAL A N 1
ATOM 710 C CA . VAL A 1 85 ? -8.065 2.041 12.400 1.00 92.12 85 VAL A CA 1
ATOM 711 C C . VAL A 1 85 ? -8.949 0.879 11.941 1.00 92.12 85 VAL A C 1
ATOM 713 O O . VAL A 1 85 ? -9.973 0.608 12.568 1.00 92.12 85 VAL A O 1
ATOM 716 N N . GLN A 1 86 ? -8.573 0.164 10.878 1.00 89.94 86 GLN A N 1
ATOM 717 C CA . GLN A 1 86 ? -9.332 -1.005 10.429 1.00 89.94 86 GLN A CA 1
ATOM 718 C C . GLN A 1 86 ? -9.307 -2.150 11.442 1.00 89.94 86 GLN A C 1
ATOM 720 O O . GLN A 1 86 ? -10.377 -2.681 11.742 1.00 89.94 86 GLN A O 1
ATOM 725 N N . THR A 1 87 ? -8.148 -2.485 12.016 1.00 90.19 87 THR A N 1
ATOM 726 C CA . THR A 1 87 ? -8.036 -3.494 13.078 1.00 90.19 87 THR A CA 1
ATOM 727 C C . THR A 1 87 ? -8.920 -3.109 14.266 1.00 90.19 87 THR A C 1
ATOM 729 O O . THR A 1 87 ? -9.715 -3.928 14.728 1.00 90.19 87 THR A O 1
ATOM 732 N N . ALA A 1 88 ? -8.893 -1.845 14.699 1.00 89.69 88 ALA A N 1
ATOM 733 C CA . ALA A 1 88 ? -9.725 -1.358 15.800 1.00 89.69 88 ALA A CA 1
ATOM 734 C C . ALA A 1 88 ? -11.237 -1.403 15.491 1.00 89.69 88 ALA A C 1
ATOM 736 O O . ALA A 1 88 ? -12.043 -1.646 16.391 1.00 89.69 88 ALA A O 1
ATOM 737 N N . LEU A 1 89 ? -11.641 -1.177 14.233 1.00 86.50 89 LEU A N 1
ATOM 738 C CA . LEU A 1 89 ? -13.047 -1.216 13.804 1.00 86.50 89 LEU A CA 1
ATOM 739 C C . LEU A 1 89 ? -13.586 -2.638 13.595 1.00 86.50 89 LEU A C 1
ATOM 741 O O . LEU A 1 89 ? -14.775 -2.870 13.832 1.00 86.50 89 LEU A O 1
ATOM 745 N N . GLN A 1 90 ? -12.751 -3.556 13.103 1.00 85.38 90 GLN A N 1
ATOM 746 C CA . GLN A 1 90 ? -13.130 -4.934 12.769 1.00 85.38 90 GLN A CA 1
ATOM 747 C C . GLN A 1 90 ? -12.980 -5.890 13.956 1.00 85.38 90 GLN A C 1
ATOM 749 O O . GLN A 1 90 ? -13.714 -6.874 14.043 1.00 85.38 90 GLN A O 1
ATOM 754 N N . GLN A 1 91 ? -12.043 -5.599 14.856 1.00 85.25 91 GLN A N 1
ATOM 755 C CA . GLN A 1 91 ? -11.746 -6.395 16.040 1.00 85.25 91 GLN A CA 1
ATOM 756 C C . GLN A 1 91 ? -11.999 -5.562 17.308 1.00 85.25 91 GLN A C 1
ATOM 758 O O . GLN A 1 91 ? -13.127 -5.135 17.562 1.00 85.25 91 GLN A O 1
ATOM 763 N N . VAL A 1 92 ? -10.960 -5.337 18.114 1.00 85.19 92 VAL A N 1
ATOM 764 C CA . VAL A 1 92 ? -10.970 -4.518 19.327 1.00 85.19 92 VAL A CA 1
ATOM 765 C C . VAL A 1 92 ? -9.709 -3.656 19.375 1.00 85.19 92 VAL A C 1
ATOM 767 O O . VAL A 1 92 ? -8.667 -4.046 18.851 1.00 85.19 92 VAL A O 1
ATOM 770 N N . LEU A 1 93 ? -9.802 -2.494 20.026 1.00 89.19 93 LEU A N 1
ATOM 771 C CA . LEU A 1 93 ? -8.707 -1.521 20.124 1.00 89.19 93 LEU A CA 1
ATOM 772 C C . LEU A 1 93 ? -7.378 -2.117 20.638 1.00 89.19 93 LEU A C 1
ATOM 774 O O . LEU A 1 93 ? -6.362 -1.856 19.999 1.00 89.19 93 LEU A O 1
ATOM 778 N N . PRO A 1 94 ? -7.358 -2.983 21.675 1.00 93.06 94 PRO A N 1
ATOM 779 C CA . PRO A 1 94 ? -6.104 -3.567 22.154 1.00 93.06 94 PRO A CA 1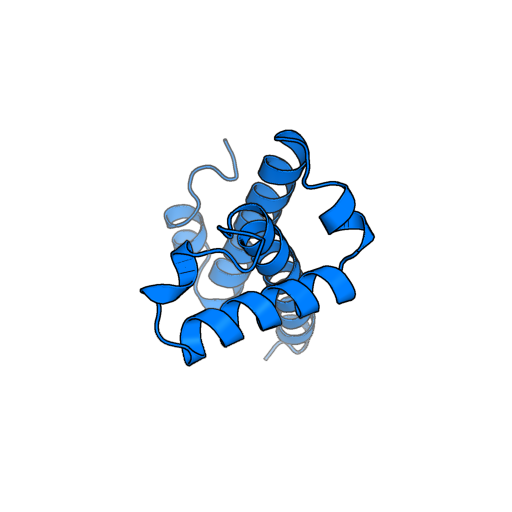
ATOM 780 C C . PRO A 1 94 ? -5.361 -4.407 21.108 1.00 93.06 94 PRO A C 1
ATOM 782 O O . PRO A 1 94 ? -4.138 -4.483 21.146 1.00 93.06 94 PRO A O 1
ATOM 785 N N . THR A 1 95 ? -6.068 -5.031 20.155 1.00 90.94 95 THR A N 1
ATOM 786 C CA . THR A 1 95 ? -5.396 -5.747 19.059 1.00 90.94 95 THR A CA 1
ATOM 7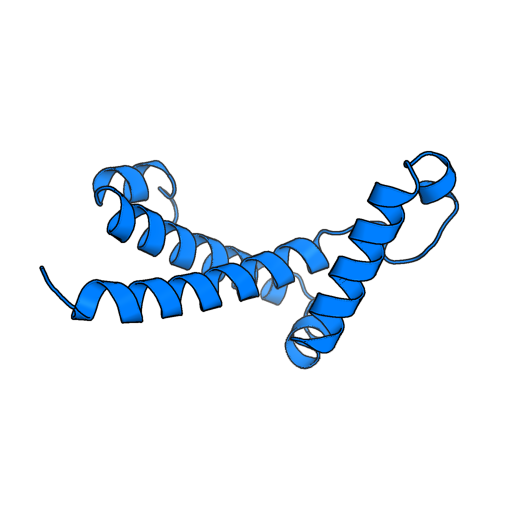87 C C . THR A 1 95 ? -4.655 -4.771 18.151 1.00 90.94 95 THR A C 1
ATOM 789 O O . THR A 1 95 ? -3.536 -5.048 17.739 1.00 90.94 95 THR A O 1
ATOM 792 N N . ALA A 1 96 ? -5.258 -3.617 17.859 1.00 91.19 96 ALA A N 1
ATOM 793 C CA . ALA A 1 96 ? -4.629 -2.599 17.027 1.00 91.19 96 ALA A CA 1
ATOM 794 C C . ALA A 1 96 ? -3.390 -1.997 17.716 1.00 91.19 96 ALA A C 1
ATOM 796 O O . ALA A 1 96 ? -2.365 -1.819 17.072 1.00 91.19 96 ALA A O 1
ATOM 797 N N . GLU A 1 97 ? -3.450 -1.747 19.026 1.00 93.19 97 GLU A N 1
ATOM 798 C CA . GLU A 1 97 ? -2.298 -1.276 19.816 1.00 93.19 97 GLU A CA 1
ATOM 799 C C . GLU A 1 97 ? -1.163 -2.313 19.862 1.00 93.19 97 GLU A C 1
ATOM 801 O O . GLU A 1 97 ? 0.006 -1.950 19.787 1.00 93.19 97 GLU A O 1
ATOM 806 N N . LEU A 1 98 ? -1.494 -3.610 19.919 1.00 93.62 98 LEU A N 1
ATOM 807 C CA . LEU A 1 98 ? -0.503 -4.689 19.869 1.00 93.62 98 LEU A CA 1
ATOM 808 C C . LEU A 1 98 ? 0.162 -4.824 18.488 1.00 93.62 98 LEU A C 1
ATOM 810 O O . LEU A 1 98 ? 1.356 -5.102 18.409 1.00 93.62 98 LEU A O 1
ATOM 814 N N . GLU A 1 99 ? -0.605 -4.678 17.404 1.00 92.69 99 GLU A N 1
ATOM 815 C CA . GLU A 1 99 ? -0.100 -4.805 16.028 1.00 92.69 99 GLU A CA 1
ATOM 816 C C . GLU A 1 99 ? 0.685 -3.572 15.556 1.00 92.69 99 GLU A C 1
ATOM 818 O O . GLU A 1 99 ? 1.561 -3.699 14.697 1.00 92.69 99 GLU A O 1
ATOM 823 N N . PHE A 1 100 ? 0.387 -2.390 16.104 1.00 93.31 100 PHE A N 1
ATOM 824 C CA . PHE A 1 100 ? 1.009 -1.122 15.719 1.00 93.31 100 PHE A CA 1
ATOM 825 C C . PHE A 1 100 ? 1.504 -0.330 16.947 1.00 93.31 100 PHE A C 1
ATOM 827 O O . PHE A 1 100 ? 1.025 0.781 17.186 1.00 93.31 100 PHE A O 1
ATOM 834 N N . PRO A 1 101 ? 2.467 -0.872 17.714 1.00 92.44 101 PRO A N 1
ATOM 835 C CA . PRO A 1 101 ? 2.914 -0.287 18.981 1.00 92.44 101 PRO A CA 1
ATOM 836 C C . PRO A 1 101 ? 3.687 1.031 18.829 1.00 92.44 101 PRO A C 1
ATOM 838 O O . PRO A 1 101 ? 3.872 1.731 19.812 1.00 92.44 101 PRO A O 1
ATOM 841 N N . ASP A 1 102 ? 4.144 1.359 17.617 1.00 91.44 102 ASP A N 1
ATOM 842 C CA . ASP A 1 102 ? 4.979 2.536 17.335 1.00 91.44 102 ASP A CA 1
ATOM 843 C C . ASP A 1 102 ? 4.193 3.678 16.653 1.00 91.44 102 ASP A C 1
ATOM 845 O O . ASP A 1 102 ? 4.772 4.600 16.081 1.00 91.44 102 ASP A O 1
ATOM 849 N N . LEU A 1 103 ? 2.856 3.606 16.611 1.00 85.88 103 LEU A N 1
ATOM 850 C CA . LEU A 1 103 ? 2.040 4.668 15.999 1.00 85.88 103 LEU A CA 1
ATOM 851 C C . LEU A 1 103 ? 1.830 5.885 16.912 1.00 85.88 103 LEU A C 1
ATOM 853 O O . LEU A 1 103 ? 1.414 6.935 16.419 1.00 85.88 103 LEU A O 1
ATOM 857 N N . ASP A 1 104 ? 2.101 5.760 18.209 1.00 75.94 104 ASP A N 1
ATOM 858 C CA . ASP A 1 104 ? 1.996 6.816 19.222 1.00 75.94 104 ASP A CA 1
ATOM 859 C C . ASP A 1 104 ? 3.351 7.212 19.843 1.00 75.94 104 ASP A C 1
ATOM 861 O O . ASP A 1 104 ? 3.378 7.987 20.804 1.00 75.94 104 ASP A O 1
ATOM 865 N N . THR A 1 105 ? 4.461 6.716 19.281 1.00 59.28 105 THR A N 1
ATOM 866 C CA . THR A 1 105 ? 5.841 7.004 19.717 1.00 59.28 105 THR A CA 1
ATOM 867 C C . THR A 1 105 ? 6.435 8.266 19.108 1.00 59.28 105 THR A C 1
ATOM 869 O O . THR A 1 105 ? 6.211 8.505 17.898 1.00 59.28 105 THR A O 1
#